Protein AF-V7C365-F1 (afdb_monomer)

Organism: Phaseolus vulgaris (NCBI:txid3885)

Sequence (77 aa):
VNQKNLGRAGSKCWLGKRPIVRGVVMNPVDHPHGGGEGRAPIGRKKPATPWGFPALGRRSRKRKKYSDNLILRRRTK

Mean predicted aligned error: 5.02 Å

pLDDT: mean 92.83, std 6.68, range [53.09, 97.19]

Nearest PDB structures (foldseek):
  6eri-assembly1_AC  TM=9.847E-01  e=1.119E-09  Spinacia oleracea
  8uu5-assembly1_C  TM=9.752E-01  e=3.911E-07  Listeria innocua
  7asm-assembly1_C  TM=9.689E-01  e=6.701E-07  Staphylococcus aureus
  7aqc-assembly1_C  TM=9.671E-01  e=7.168E-07  Bacillus subtilis subsp. subtilis str. 168
  6ddg-assembly1_B  TM=9.539E-01  e=6.701E-07  Staphylococcus aureus

Secondary structure (DSSP, 8-state):
-------SHHHHHHTT------TTSS-TTT-TT--SSSS----SSS-B-TTS-BSSS---S-TT-GGGGG--SPPP-

Solvent-accessible surface area (backbone atoms only — not comparable to full-atom values): 5365 Å² total; per-residue (Å²): 139,85,85,78,76,68,91,50,75,66,56,43,46,77,72,74,45,73,92,82,83,62,48,51,78,33,49,55,91,71,11,74,36,16,39,69,81,86,83,47,69,69,90,54,101,61,63,57,36,71,85,66,46,64,68,64,93,65,81,83,74,68,92,84,47,88,66,57,86,76,57,91,73,81,85,84,131

InterPro domains:
  IPR002171 Large ribosomal subunit protein uL2 [PTHR13691] (2-74)
  IPR008991 Translation protein SH3-like domain superfamily [SSF50104] (3-74)
  IPR014726 Large ribosomal subunit protein uL2, domain 3 [G3DSA:4.10.950.10] (1-76)
  IPR022669 Large ribosomal subunit protein uL2, C-terminal [PF03947] (2-52)
  IPR022669 Large ribosomal subunit protein uL2, C-terminal [SM01382] (1-54)
  IPR022671 Large ribosomal subunit protein uL2, conserved site [PS00467] (19-30)

Structure (mmCIF, N/CA/C/O backbone):
data_AF-V7C365-F1
#
_entry.id   AF-V7C365-F1
#
loop_
_atom_site.group_PDB
_atom_site.id
_atom_site.type_symbol
_atom_site.label_atom_id
_atom_site.label_alt_id
_atom_site.label_comp_id
_atom_site.label_asym_id
_atom_site.label_entity_id
_atom_site.label_seq_id
_atom_site.pdbx_PDB_ins_code
_atom_site.Cartn_x
_atom_site.Cartn_y
_atom_site.Cartn_z
_atom_site.occupancy
_atom_site.B_iso_or_equiv
_atom_site.auth_seq_id
_atom_site.auth_comp_id
_atom_site.auth_asym_id
_atom_site.auth_atom_id
_atom_site.pdbx_PDB_model_num
ATOM 1 N N . VAL A 1 1 ? 12.652 -5.652 21.978 1.00 53.09 1 VAL A N 1
ATOM 2 C CA . VAL A 1 1 ? 12.160 -7.020 21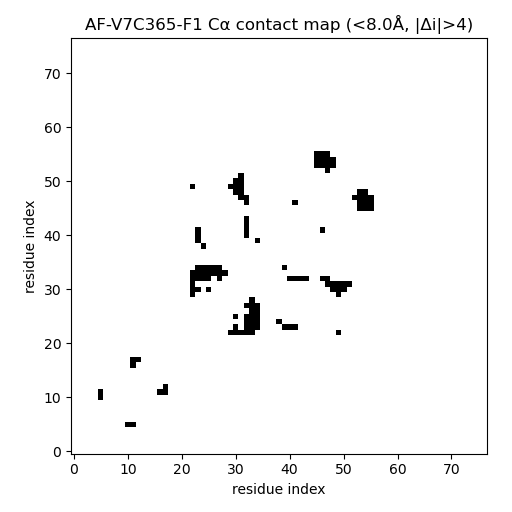.660 1.00 53.09 1 VAL A CA 1
ATOM 3 C C . VAL A 1 1 ? 12.252 -7.389 20.166 1.00 53.09 1 VAL A C 1
ATOM 5 O O . VAL A 1 1 ? 12.270 -8.568 19.855 1.00 53.09 1 VAL A O 1
ATOM 8 N N . ASN A 1 2 ? 12.434 -6.437 19.235 1.00 69.06 2 ASN A N 1
ATOM 9 C CA . ASN A 1 2 ? 12.603 -6.716 17.793 1.00 69.06 2 ASN A CA 1
ATOM 10 C C . ASN A 1 2 ? 14.067 -6.626 17.305 1.00 69.06 2 ASN A C 1
ATOM 12 O O . ASN A 1 2 ? 14.340 -5.918 16.345 1.00 69.06 2 ASN A O 1
ATOM 16 N N . GLN A 1 3 ? 15.021 -7.298 17.958 1.00 78.69 3 GLN A N 1
ATOM 17 C CA . GLN A 1 3 ? 16.425 -7.303 17.494 1.00 78.69 3 GLN A CA 1
ATOM 18 C C . GLN A 1 3 ? 16.804 -8.515 16.624 1.00 78.69 3 GLN A C 1
ATOM 20 O O . GLN A 1 3 ? 17.940 -8.624 16.176 1.00 78.69 3 GLN A O 1
ATOM 25 N N . LYS A 1 4 ? 15.866 -9.433 16.359 1.00 83.62 4 LYS A N 1
ATOM 26 C CA . LYS A 1 4 ? 16.120 -10.6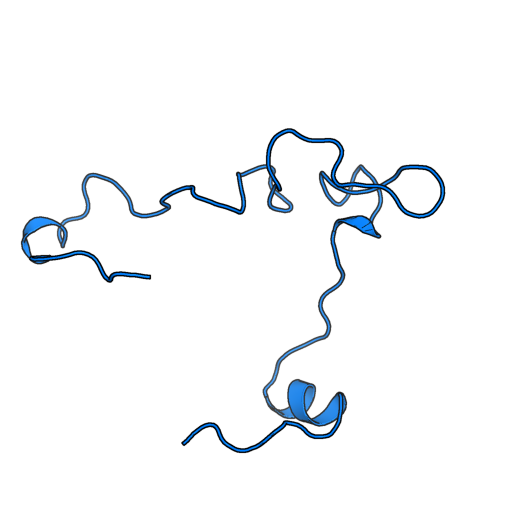45 15.567 1.00 83.62 4 LYS A CA 1
ATOM 27 C C . LYS A 1 4 ? 15.696 -10.449 14.109 1.00 83.62 4 LYS A C 1
ATOM 29 O O . LYS A 1 4 ? 14.524 -10.195 13.833 1.00 83.62 4 LYS A O 1
ATOM 34 N N . ASN A 1 5 ? 16.639 -10.625 13.184 1.00 86.56 5 ASN A N 1
ATOM 35 C CA . ASN A 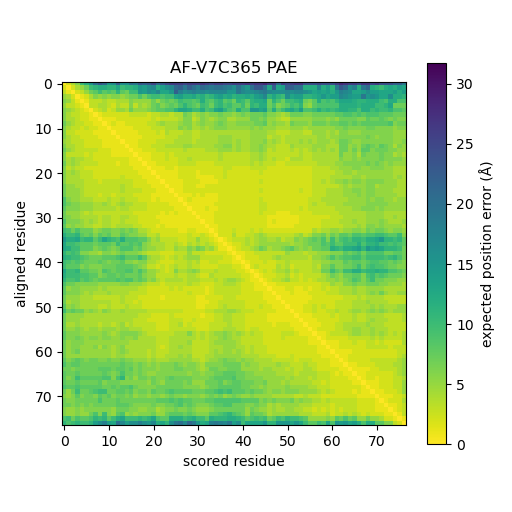1 5 ? 16.381 -10.677 11.744 1.00 86.56 5 ASN A CA 1
ATOM 36 C C . ASN A 1 5 ? 15.947 -12.092 11.329 1.00 86.56 5 ASN A C 1
ATOM 38 O O . ASN A 1 5 ? 16.474 -13.078 11.831 1.00 86.56 5 ASN A O 1
ATOM 42 N N . LEU A 1 6 ? 15.008 -12.207 10.381 1.00 85.50 6 LEU A N 1
ATOM 43 C CA . LEU A 1 6 ? 14.451 -13.504 9.958 1.00 85.50 6 LEU A CA 1
ATOM 44 C C . LEU A 1 6 ? 15.443 -14.400 9.183 1.00 85.50 6 LEU A C 1
ATOM 46 O O . LEU A 1 6 ? 15.138 -15.569 8.961 1.00 85.50 6 LEU A O 1
ATOM 50 N N . GLY A 1 7 ? 16.624 -13.889 8.814 1.00 91.25 7 GLY A N 1
ATOM 51 C CA . GLY A 1 7 ? 17.798 -14.643 8.336 1.00 91.25 7 GLY A CA 1
ATOM 52 C C . GLY A 1 7 ? 17.682 -15.305 6.956 1.00 91.25 7 GLY A C 1
ATOM 53 O O . GLY A 1 7 ? 18.654 -15.348 6.214 1.00 91.25 7 GLY A O 1
ATOM 54 N N . ARG A 1 8 ? 16.497 -15.793 6.578 1.00 93.75 8 ARG A N 1
ATOM 55 C CA . ARG A 1 8 ? 16.198 -16.438 5.293 1.00 93.75 8 ARG A CA 1
ATOM 56 C C . ARG A 1 8 ? 14.734 -16.245 4.909 1.00 93.75 8 ARG A C 1
ATOM 58 O O . ARG A 1 8 ? 13.877 -16.033 5.767 1.00 93.75 8 ARG A O 1
ATOM 65 N N . ALA A 1 9 ? 14.433 -16.391 3.621 1.00 92.75 9 ALA A N 1
ATOM 66 C CA . ALA A 1 9 ? 13.072 -16.256 3.099 1.00 92.75 9 ALA A CA 1
ATOM 67 C C . ALA A 1 9 ? 12.077 -17.225 3.772 1.00 92.75 9 ALA A C 1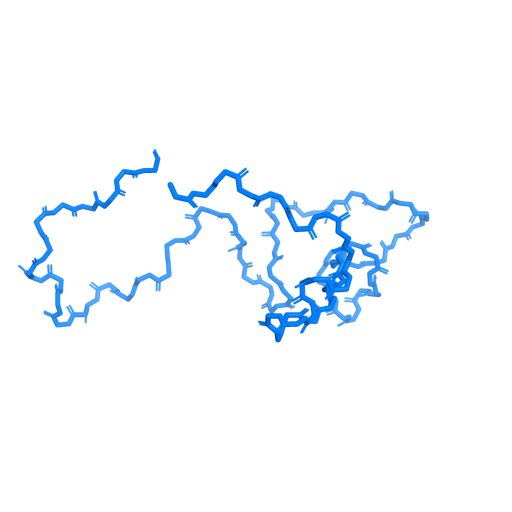
ATOM 69 O O . ALA A 1 9 ? 10.992 -16.808 4.177 1.00 92.75 9 ALA A O 1
ATOM 70 N N . GLY A 1 10 ? 12.471 -18.490 3.966 1.00 94.06 10 GLY A N 1
ATOM 71 C CA . GLY A 1 10 ? 11.609 -19.533 4.540 1.00 94.06 10 GLY A CA 1
ATOM 72 C C . GLY A 1 10 ? 11.118 -19.245 5.963 1.00 94.06 10 GLY A C 1
ATOM 73 O O . GLY A 1 10 ? 9.985 -19.586 6.295 1.00 94.06 10 GLY A O 1
ATOM 74 N N . SER A 1 11 ? 11.897 -18.525 6.777 1.00 94.50 11 SER A N 1
ATOM 75 C CA . SER A 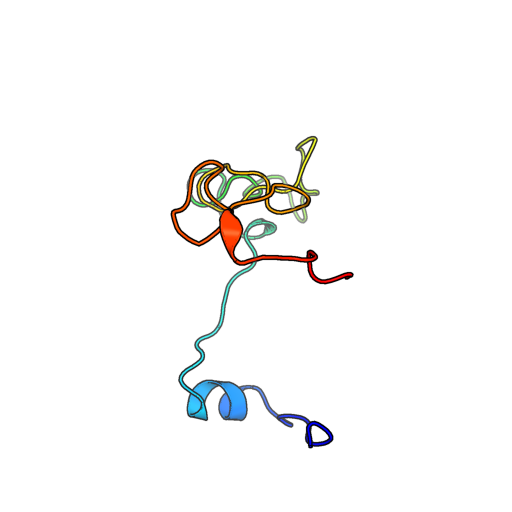1 11 ? 11.490 -18.149 8.139 1.00 94.50 11 SER A CA 1
ATOM 76 C C . SER A 1 11 ? 10.227 -17.281 8.152 1.00 94.50 11 SER A C 1
ATOM 78 O O . SER A 1 11 ? 9.469 -17.299 9.116 1.00 94.50 11 SER A O 1
ATOM 80 N N . LYS A 1 12 ? 9.964 -16.529 7.074 1.00 94.69 12 LYS A N 1
ATOM 81 C CA . LYS A 1 12 ? 8.734 -15.740 6.920 1.00 94.69 12 LYS A CA 1
ATOM 82 C C . LYS A 1 12 ? 7.521 -16.625 6.608 1.00 94.69 12 LYS A C 1
ATOM 84 O O . LYS A 1 12 ? 6.429 -16.332 7.092 1.00 94.69 12 LYS A O 1
ATOM 89 N N . CYS A 1 13 ? 7.720 -17.721 5.874 1.00 94.56 13 CYS A N 1
ATOM 90 C CA . CYS A 1 13 ? 6.675 -18.703 5.580 1.00 94.56 13 CYS A CA 1
ATOM 91 C C . CYS A 1 13 ? 6.239 -19.471 6.837 1.00 94.56 13 CYS A C 1
ATOM 93 O O . CYS A 1 13 ? 5.050 -19.733 6.986 1.00 94.56 13 CYS A O 1
ATOM 95 N N . TRP A 1 14 ? 7.153 -19.749 7.775 1.00 94.94 14 TRP A N 1
ATOM 96 C CA . TRP A 1 14 ? 6.815 -20.348 9.079 1.00 94.94 14 TRP A CA 1
ATOM 97 C C . TRP A 1 14 ? 5.868 -19.486 9.920 1.00 94.94 14 TRP A C 1
ATOM 99 O O . TRP A 1 14 ? 5.100 -20.003 10.720 1.00 94.94 14 TRP A O 1
ATOM 109 N N . LEU A 1 15 ? 5.874 -18.169 9.695 1.00 94.62 15 LEU A N 1
ATOM 110 C CA . LEU A 1 15 ? 4.932 -17.226 10.303 1.00 94.62 15 LEU A CA 1
ATOM 111 C C . LEU A 1 15 ? 3.602 -17.126 9.527 1.00 94.62 15 LEU A C 1
ATOM 113 O O . LEU A 1 15 ? 2.848 -16.175 9.734 1.00 94.62 15 LEU A O 1
ATOM 117 N N . GLY A 1 16 ? 3.348 -18.023 8.567 1.00 95.12 16 GLY A N 1
ATOM 118 C CA . GLY A 1 16 ? 2.153 -18.019 7.717 1.00 95.12 16 GLY A CA 1
ATOM 119 C C . GLY A 1 16 ? 2.120 -16.908 6.658 1.00 95.12 16 GLY A C 1
ATOM 120 O O . GLY A 1 16 ? 1.090 -16.683 6.024 1.00 95.12 16 GLY A O 1
ATOM 121 N N . LYS A 1 17 ? 3.226 -16.182 6.441 1.00 95.44 17 LYS A N 1
ATOM 122 C CA . LYS A 1 17 ? 3.287 -15.071 5.477 1.00 95.44 17 LYS A CA 1
ATOM 123 C C . LYS A 1 17 ? 3.832 -15.547 4.133 1.00 95.44 17 LYS A C 1
ATOM 125 O O . LYS A 1 17 ? 5.017 -15.850 4.012 1.00 95.44 17 LYS A O 1
ATOM 130 N N . ARG A 1 18 ? 2.971 -15.547 3.114 1.00 95.62 18 ARG A N 1
ATOM 131 C CA . ARG A 1 18 ? 3.315 -15.914 1.730 1.00 95.62 18 ARG A CA 1
ATOM 132 C C . ARG A 1 18 ? 4.071 -14.784 1.001 1.00 95.62 18 ARG A C 1
ATOM 134 O O . ARG A 1 18 ? 3.981 -13.624 1.421 1.00 95.62 18 ARG A O 1
ATOM 141 N N . PRO A 1 19 ? 4.811 -15.093 -0.081 1.00 96.25 19 PRO A N 1
ATOM 142 C CA . PRO A 1 19 ? 5.393 -14.081 -0.963 1.00 96.25 19 PRO A CA 1
ATOM 143 C C . PRO A 1 19 ? 4.327 -13.137 -1.537 1.00 96.25 19 PRO A C 1
ATOM 145 O O . PRO A 1 19 ? 3.207 -13.556 -1.816 1.00 96.25 19 PRO A O 1
ATOM 148 N N . ILE A 1 20 ? 4.683 -11.863 -1.717 1.00 96.69 20 ILE A N 1
ATOM 149 C CA . ILE A 1 20 ? 3.812 -10.826 -2.289 1.00 96.69 20 ILE A CA 1
ATOM 150 C C . ILE A 1 20 ? 4.530 -10.227 -3.499 1.00 96.69 20 ILE A C 1
ATOM 152 O O . ILE A 1 20 ? 5.707 -9.875 -3.404 1.00 96.69 20 ILE A O 1
ATOM 156 N N . VAL A 1 21 ? 3.819 -10.097 -4.617 1.00 96.81 21 VAL A N 1
ATOM 157 C CA . VAL A 1 21 ? 4.344 -9.539 -5.871 1.00 96.81 21 VAL A CA 1
ATOM 158 C C . VAL A 1 21 ? 4.124 -8.024 -5.908 1.00 96.81 21 VAL A C 1
ATOM 160 O O . VAL A 1 21 ? 3.112 -7.514 -5.427 1.00 96.81 21 VAL A O 1
ATOM 163 N N . ARG A 1 22 ? 5.083 -7.277 -6.470 1.00 96.19 22 ARG A N 1
ATOM 164 C CA . ARG A 1 22 ? 4.950 -5.824 -6.655 1.00 96.19 22 ARG A CA 1
ATOM 165 C C . ARG A 1 22 ? 4.019 -5.526 -7.831 1.00 96.19 22 ARG A C 1
ATOM 167 O O . ARG A 1 22 ? 4.244 -6.034 -8.920 1.00 96.19 22 ARG A O 1
ATOM 174 N N . GLY A 1 23 ? 3.073 -4.608 -7.644 1.00 95.19 23 GLY A N 1
ATOM 175 C CA . GLY A 1 23 ? 2.108 -4.231 -8.683 1.00 95.19 23 GLY A CA 1
ATOM 176 C C . GLY A 1 23 ? 2.693 -3.587 -9.947 1.00 95.19 23 GLY A C 1
ATOM 177 O O . GLY A 1 23 ? 2.018 -3.543 -10.960 1.00 95.19 23 GLY A O 1
ATOM 178 N N . VAL A 1 24 ? 3.940 -3.103 -9.906 1.00 95.81 24 VAL A N 1
ATOM 179 C CA . VAL A 1 24 ? 4.647 -2.569 -11.090 1.00 95.81 24 VAL A CA 1
ATOM 180 C C . VAL A 1 24 ? 5.100 -3.660 -12.065 1.00 95.81 24 VAL A C 1
ATOM 182 O O . VAL A 1 24 ? 5.394 -3.381 -13.214 1.00 95.81 24 VAL A O 1
ATOM 185 N N . VAL A 1 25 ? 5.197 -4.904 -11.592 1.00 95.25 25 VAL A N 1
ATOM 186 C CA . VAL A 1 25 ? 5.651 -6.055 -12.392 1.00 95.25 25 VAL A CA 1
ATOM 187 C C . VAL A 1 25 ? 4.468 -6.755 -13.075 1.00 95.25 25 VAL A C 1
ATOM 189 O O . VAL A 1 25 ? 4.660 -7.621 -13.915 1.00 95.25 25 VAL A O 1
ATOM 192 N N . MET A 1 26 ? 3.240 -6.416 -12.683 1.00 96.88 26 MET A N 1
ATOM 193 C CA . MET A 1 26 ? 2.022 -7.063 -13.168 1.00 96.88 26 MET A CA 1
ATOM 194 C C . MET A 1 26 ? 1.572 -6.484 -14.516 1.00 96.88 26 MET A C 1
ATOM 196 O O . MET A 1 26 ? 2.097 -5.463 -14.961 1.00 96.88 26 MET A O 1
ATOM 200 N N . ASN A 1 27 ? 0.567 -7.097 -15.145 1.00 95.56 27 ASN A N 1
ATOM 201 C CA . ASN A 1 27 ? -0.055 -6.545 -16.348 1.00 95.56 27 ASN A CA 1
ATOM 202 C C . ASN A 1 27 ? -1.007 -5.382 -15.995 1.00 95.56 27 ASN A C 1
ATOM 204 O O . ASN A 1 27 ? -1.494 -5.316 -14.860 1.00 95.56 27 ASN A O 1
ATOM 208 N N . PRO A 1 28 ? -1.342 -4.488 -16.949 1.00 94.62 28 PRO A N 1
ATOM 209 C CA . PRO A 1 28 ? -2.276 -3.379 -16.716 1.00 94.62 28 PRO A CA 1
ATOM 210 C C . PRO A 1 28 ? -3.664 -3.800 -16.209 1.00 94.62 28 PRO A C 1
ATOM 212 O O . PRO A 1 28 ? -4.318 -3.030 -15.508 1.00 94.62 28 PRO A O 1
ATOM 215 N N . VAL A 1 29 ? -4.115 -5.012 -16.560 1.00 96.06 29 VAL A N 1
ATOM 216 C CA . VAL A 1 29 ? -5.400 -5.582 -16.117 1.00 96.06 29 VAL A CA 1
ATOM 217 C C . VAL A 1 29 ? -5.387 -5.976 -14.636 1.00 96.06 29 VAL A C 1
ATOM 219 O O . VAL A 1 29 ? -6.395 -5.833 -13.949 1.00 96.06 29 VAL A O 1
ATOM 222 N N . ASP A 1 30 ? -4.237 -6.416 -14.125 1.00 96.50 30 ASP A N 1
ATOM 223 C CA . ASP A 1 30 ? -4.103 -6.966 -12.774 1.00 96.50 30 ASP A CA 1
ATOM 224 C C . ASP A 1 30 ? -3.848 -5.874 -11.731 1.00 96.50 30 ASP A C 1
ATOM 226 O O . ASP A 1 30 ? -4.237 -5.984 -10.564 1.00 96.50 30 ASP A O 1
ATOM 230 N N . HIS A 1 31 ? -3.136 -4.820 -12.131 1.00 96.44 31 HIS A N 1
ATOM 231 C CA . HIS A 1 31 ? -2.740 -3.760 -11.223 1.00 96.44 31 HIS A CA 1
ATOM 232 C C . HIS A 1 31 ? -2.662 -2.416 -11.942 1.00 96.44 31 HIS A C 1
ATOM 234 O O . HIS A 1 31 ? -2.096 -2.342 -13.030 1.00 96.44 31 HIS A O 1
ATOM 240 N N . PRO A 1 32 ? -3.087 -1.307 -11.303 1.00 96.06 32 PRO A N 1
ATOM 241 C CA . PRO A 1 32 ? -2.985 0.008 -11.918 1.00 96.06 32 PRO A CA 1
ATOM 242 C C . PRO A 1 32 ? -1.561 0.322 -12.404 1.00 96.06 32 PRO A C 1
ATOM 244 O O . PRO A 1 32 ? -1.386 0.841 -13.497 1.00 96.06 32 PRO A O 1
ATOM 2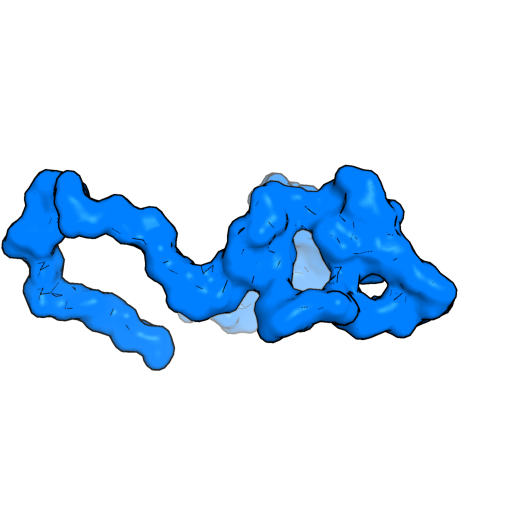47 N N . HIS A 1 33 ? -0.535 0.011 -11.615 1.00 96.00 33 HIS A N 1
ATOM 248 C CA . HIS A 1 33 ? 0.871 0.258 -11.987 1.00 96.00 33 HIS A CA 1
ATOM 249 C C . HIS A 1 33 ? 1.465 -0.748 -12.985 1.00 96.00 33 HIS A C 1
ATOM 251 O O . HIS A 1 33 ? 2.669 -0.690 -13.211 1.00 96.00 33 HIS A O 1
ATOM 257 N N . GLY A 1 34 ? 0.678 -1.700 -13.478 1.00 95.12 34 GLY A N 1
ATOM 258 C CA . GLY A 1 34 ? 1.168 -2.748 -14.356 1.00 95.12 34 GLY A CA 1
ATOM 259 C C . GLY A 1 34 ? 1.413 -2.277 -15.790 1.00 95.12 34 GLY A C 1
ATOM 260 O O . GLY A 1 34 ? 0.828 -1.291 -16.243 1.00 95.12 34 GLY A O 1
ATOM 261 N N . GLY A 1 35 ? 2.246 -3.034 -16.504 1.00 94.56 35 GLY A N 1
ATOM 262 C CA . GLY A 1 35 ? 2.631 -2.800 -17.896 1.00 94.56 35 GLY A CA 1
ATOM 263 C C . GLY A 1 35 ? 3.702 -1.728 -18.111 1.00 94.56 35 GLY A C 1
ATOM 264 O O . GLY A 1 35 ? 4.341 -1.251 -17.176 1.00 94.56 35 GLY A O 1
ATOM 265 N N . GLY A 1 36 ? 3.883 -1.367 -19.384 1.00 91.62 36 GLY A N 1
ATOM 266 C CA . GLY A 1 36 ? 4.994 -0.548 -19.871 1.00 91.62 36 GLY A CA 1
ATOM 267 C C . GLY A 1 36 ? 6.176 -1.396 -20.348 1.00 91.62 36 GLY A C 1
ATOM 268 O O . GLY A 1 36 ? 6.337 -2.547 -19.947 1.00 91.62 36 GLY A O 1
ATOM 269 N N . GLU A 1 37 ? 6.994 -0.831 -21.234 1.00 92.62 37 GLU A N 1
ATOM 270 C CA . GLU A 1 37 ? 8.192 -1.498 -21.743 1.00 92.62 37 GLU A CA 1
ATOM 271 C C . GLU A 1 37 ? 9.281 -1.557 -20.662 1.00 92.62 37 GLU A C 1
ATOM 273 O O . GLU A 1 37 ? 9.594 -0.562 -20.001 1.00 92.62 37 GLU A O 1
ATOM 278 N N . GLY A 1 38 ? 9.867 -2.740 -20.463 1.00 91.88 38 GLY A N 1
ATOM 279 C CA . GLY A 1 38 ? 10.916 -2.952 -19.469 1.00 91.88 38 GLY A CA 1
ATOM 280 C C . GLY A 1 38 ? 10.458 -2.630 -18.041 1.00 91.88 38 GLY A C 1
ATOM 281 O O . GLY A 1 38 ? 9.513 -3.220 -17.519 1.00 91.88 38 GLY A O 1
ATOM 282 N N . ARG A 1 39 ? 11.169 -1.720 -17.365 1.00 91.69 39 ARG A N 1
ATOM 283 C CA . ARG A 1 39 ? 10.837 -1.290 -16.000 1.00 91.69 39 ARG A CA 1
ATOM 284 C C . ARG A 1 39 ? 10.108 0.049 -16.029 1.00 91.69 39 ARG A C 1
ATOM 286 O O . ARG A 1 39 ? 10.740 1.095 -16.152 1.00 91.69 39 ARG A O 1
ATOM 293 N N . ALA A 1 40 ? 8.801 0.016 -15.797 1.00 90.69 40 ALA A N 1
ATOM 294 C CA . ALA A 1 40 ? 7.985 1.220 -15.787 1.00 90.69 40 ALA A CA 1
ATOM 295 C C . ALA A 1 40 ? 8.041 1.990 -14.446 1.00 90.69 40 ALA A C 1
ATOM 297 O O . ALA A 1 40 ? 8.089 1.386 -13.364 1.00 90.69 40 ALA A O 1
ATOM 298 N N . PRO A 1 41 ? 7.999 3.336 -14.474 1.00 91.69 41 PRO A N 1
ATOM 299 C CA . PRO A 1 41 ? 7.599 4.131 -13.318 1.00 91.69 41 PRO A CA 1
ATOM 300 C C . PRO A 1 41 ? 6.086 3.987 -13.064 1.00 91.69 41 PRO A C 1
ATOM 302 O O . PRO A 1 41 ? 5.345 3.448 -13.874 1.00 91.69 41 PRO A O 1
ATOM 305 N N . ILE A 1 42 ? 5.587 4.518 -11.944 1.00 92.12 42 ILE A N 1
ATOM 306 C CA . ILE A 1 42 ? 4.164 4.403 -11.552 1.00 92.12 42 ILE A CA 1
ATOM 307 C C . ILE A 1 42 ? 3.190 5.009 -12.586 1.00 92.12 42 ILE A C 1
ATOM 309 O O . ILE A 1 42 ? 2.028 4.605 -12.637 1.00 92.12 42 ILE A O 1
ATOM 313 N N . GLY A 1 43 ? 3.622 6.013 -13.359 1.00 88.94 43 GLY A N 1
ATOM 314 C CA . GLY A 1 43 ? 2.826 6.623 -14.435 1.00 88.94 43 GLY A CA 1
ATOM 315 C C . GLY A 1 43 ? 1.548 7.358 -13.991 1.00 88.94 43 GLY A C 1
ATOM 316 O O . GLY A 1 43 ? 0.786 7.829 -14.827 1.00 88.94 43 GLY A O 1
ATOM 317 N N . ARG A 1 44 ? 1.283 7.478 -12.681 1.00 90.00 44 ARG A N 1
ATOM 318 C CA . ARG A 1 44 ? 0.117 8.173 -12.104 1.00 90.00 44 ARG A CA 1
ATOM 319 C C . ARG A 1 44 ? 0.533 9.216 -11.075 1.00 90.00 44 ARG A C 1
ATOM 321 O O . ARG A 1 44 ? 1.535 9.058 -10.385 1.00 90.00 44 ARG A O 1
ATOM 328 N N . LYS A 1 45 ? -0.323 10.232 -10.889 1.00 91.31 45 LYS A N 1
ATOM 329 C CA . LYS A 1 45 ? -0.128 11.328 -9.915 1.00 91.31 45 LYS A CA 1
ATOM 330 C C . LYS A 1 45 ? 0.092 10.841 -8.476 1.00 91.31 45 LYS A C 1
ATOM 332 O O . LYS A 1 45 ? 0.773 11.503 -7.702 1.00 91.31 45 LYS A O 1
ATOM 337 N N . LYS A 1 46 ? -0.530 9.723 -8.088 1.00 94.31 46 LYS A N 1
ATOM 338 C CA . LYS A 1 46 ? -0.383 9.100 -6.765 1.00 94.31 46 LYS A CA 1
ATOM 339 C C . LYS A 1 46 ? -0.280 7.582 -6.921 1.00 94.31 46 LYS A C 1
ATOM 341 O O . LYS A 1 46 ? -0.983 7.038 -7.774 1.00 94.31 46 LYS A O 1
ATOM 346 N N . PRO A 1 47 ? 0.506 6.893 -6.075 1.00 95.81 47 PRO A N 1
ATOM 347 C CA . PRO A 1 47 ? 0.485 5.439 -6.019 1.00 95.81 47 PRO A CA 1
ATOM 348 C C . PRO A 1 47 ? -0.908 4.934 -5.630 1.00 95.81 47 PRO A C 1
ATOM 350 O O . PRO A 1 47 ? -1.523 5.459 -4.695 1.00 95.81 47 PRO A O 1
ATOM 353 N N . ALA A 1 48 ? -1.382 3.911 -6.328 1.00 96.50 48 ALA A N 1
ATOM 354 C CA . ALA A 1 48 ? -2.678 3.283 -6.136 1.00 96.50 48 ALA A CA 1
ATOM 355 C C . ALA A 1 48 ? -2.556 1.874 -5.534 1.00 96.50 48 ALA A C 1
ATOM 357 O O . ALA A 1 48 ? -1.533 1.199 -5.664 1.00 96.50 48 ALA A O 1
ATOM 358 N N . THR A 1 49 ? -3.617 1.445 -4.858 1.00 96.25 49 THR A N 1
ATOM 359 C CA . THR A 1 49 ? -3.867 0.049 -4.494 1.00 96.25 49 THR A CA 1
ATOM 360 C C . THR A 1 49 ? -4.299 -0.747 -5.734 1.00 96.25 49 THR A C 1
ATOM 362 O O . THR A 1 49 ? -4.683 -0.127 -6.728 1.00 96.25 49 THR A O 1
ATOM 365 N N . PRO A 1 50 ? -4.332 -2.093 -5.684 1.00 96.00 50 PRO A N 1
ATOM 366 C CA . PRO A 1 50 ? -4.861 -2.907 -6.786 1.00 96.00 50 PRO A CA 1
ATOM 367 C C . PRO A 1 50 ? -6.285 -2.503 -7.207 1.00 96.00 50 PRO A C 1
ATOM 369 O O . PRO A 1 50 ? -6.634 -2.565 -8.375 1.00 96.00 50 PRO A O 1
ATOM 372 N N . TRP A 1 51 ? -7.077 -1.986 -6.263 1.00 95.94 51 TRP A N 1
ATOM 373 C CA . TRP A 1 51 ? -8.450 -1.513 -6.480 1.00 95.94 51 TRP A CA 1
ATOM 374 C C . TRP A 1 51 ? -8.560 -0.017 -6.828 1.00 95.94 51 TRP A C 1
ATOM 376 O O . TRP A 1 51 ? -9.636 0.565 -6.726 1.00 95.94 51 TRP A O 1
ATOM 386 N N . GLY A 1 52 ? -7.454 0.653 -7.159 1.00 93.44 52 GLY A N 1
ATOM 387 C CA . GLY A 1 52 ? -7.461 2.038 -7.650 1.00 93.44 52 GLY A CA 1
ATOM 388 C C . GLY A 1 52 ? -7.525 3.140 -6.584 1.00 93.44 52 GLY A C 1
ATOM 389 O O . GLY A 1 52 ? -7.496 4.324 -6.919 1.00 93.44 52 GLY A O 1
ATOM 390 N N . PHE A 1 53 ? -7.559 2.810 -5.291 1.00 95.31 53 PHE A N 1
ATOM 391 C CA . PHE A 1 53 ? -7.540 3.827 -4.235 1.00 95.31 53 PHE A CA 1
ATOM 392 C C . PHE A 1 53 ? -6.122 4.362 -3.986 1.00 95.31 53 PHE A C 1
ATOM 394 O O . PHE A 1 53 ? -5.167 3.599 -4.078 1.00 95.31 53 PHE A O 1
ATOM 401 N N . PRO A 1 54 ? -5.938 5.631 -3.578 1.00 96.31 54 PRO A N 1
ATOM 402 C CA . PRO A 1 54 ? -4.615 6.141 -3.216 1.00 96.31 54 PRO A CA 1
ATOM 403 C C . PRO A 1 54 ? -3.995 5.365 -2.044 1.00 96.31 54 PRO A C 1
ATOM 405 O O . PRO A 1 54 ? -4.596 5.283 -0.970 1.00 96.31 54 PRO A O 1
ATOM 408 N N . ALA A 1 55 ? -2.782 4.845 -2.231 1.00 95.81 55 ALA A N 1
ATOM 409 C CA . ALA A 1 55 ? -2.054 4.074 -1.220 1.00 95.81 55 ALA A CA 1
ATOM 410 C C . ALA A 1 55 ? -1.400 4.963 -0.145 1.00 95.81 55 ALA A C 1
ATOM 412 O O . ALA A 1 55 ? -1.175 4.524 0.983 1.00 95.81 55 ALA A O 1
ATOM 413 N N . LEU A 1 56 ? -1.108 6.225 -0.480 1.00 94.50 56 LEU A N 1
ATOM 414 C CA . LEU A 1 56 ? -0.445 7.182 0.406 1.00 94.50 56 LEU A CA 1
ATOM 415 C C . LEU A 1 56 ? -1.376 8.342 0.781 1.00 94.50 56 LEU A C 1
ATOM 417 O O . LEU A 1 56 ? -2.152 8.839 -0.034 1.00 94.50 56 LEU A O 1
ATOM 421 N N . GLY A 1 57 ? -1.292 8.783 2.039 1.00 92.00 57 GLY A N 1
ATOM 422 C CA . GLY A 1 57 ? -1.935 10.005 2.543 1.00 92.00 57 GLY A CA 1
ATOM 423 C C . GLY A 1 57 ? -3.456 9.949 2.751 1.00 92.00 57 GLY A C 1
ATOM 424 O O . GLY A 1 57 ? -3.991 10.757 3.511 1.00 92.00 57 GLY A O 1
ATOM 425 N N . ARG A 1 58 ? -4.177 8.994 2.148 1.00 93.75 58 ARG A N 1
ATOM 426 C CA . ARG A 1 58 ? -5.633 8.875 2.325 1.00 93.75 58 ARG A CA 1
ATOM 427 C C . ARG A 1 58 ? -5.979 8.314 3.708 1.00 93.75 58 ARG A C 1
ATOM 429 O O . ARG A 1 58 ? -5.585 7.207 4.066 1.00 93.75 58 ARG A O 1
ATOM 436 N N . ARG A 1 59 ? -6.766 9.062 4.491 1.00 93.81 59 ARG A N 1
ATOM 437 C CA . ARG A 1 59 ? -7.330 8.578 5.764 1.00 93.81 59 ARG A CA 1
ATOM 438 C C . ARG A 1 59 ? -8.492 7.622 5.475 1.00 93.81 59 AR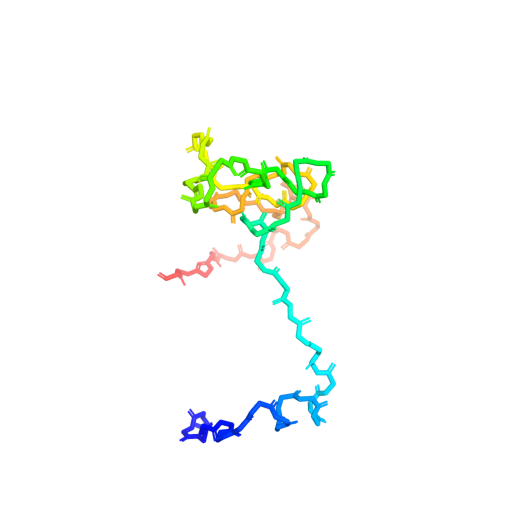G A C 1
ATOM 440 O O . ARG A 1 59 ? -9.463 8.024 4.847 1.00 93.81 59 ARG A O 1
ATOM 447 N N . SER A 1 60 ? -8.406 6.386 5.969 1.00 94.75 60 SER A N 1
ATOM 448 C CA . SER A 1 60 ? -9.441 5.349 5.805 1.00 94.75 60 SER A CA 1
ATOM 449 C C . SER A 1 60 ? -10.454 5.274 6.956 1.00 94.75 60 SER A C 1
ATOM 451 O O . SER A 1 60 ? -11.430 4.536 6.865 1.00 94.75 60 SER A O 1
ATOM 453 N N . ARG A 1 61 ? -10.259 6.028 8.049 1.00 94.31 61 ARG A N 1
ATOM 454 C CA . ARG A 1 61 ? -11.209 6.053 9.175 1.00 94.31 61 ARG A CA 1
ATOM 455 C C . ARG A 1 61 ? -12.535 6.684 8.730 1.00 94.31 61 ARG A C 1
ATOM 457 O O . ARG A 1 61 ? -12.536 7.797 8.207 1.00 94.31 61 ARG A O 1
ATOM 464 N N . LYS A 1 62 ? -13.652 5.997 8.988 1.00 96.44 62 LYS A N 1
ATOM 465 C CA . LYS A 1 62 ? -15.013 6.515 8.768 1.00 96.44 62 LYS A CA 1
ATOM 466 C C . LYS A 1 62 ? -15.240 7.771 9.622 1.00 96.44 62 LYS A C 1
ATOM 468 O O . LYS A 1 62 ? -14.928 7.748 10.804 1.00 96.44 62 LYS A O 1
ATOM 473 N N . ARG A 1 63 ? -15.783 8.841 9.023 1.00 93.94 63 ARG A N 1
ATOM 474 C CA . ARG A 1 63 ? -15.934 10.179 9.642 1.00 93.94 63 ARG A CA 1
ATOM 475 C C . ARG A 1 63 ? -16.938 10.269 10.805 1.00 93.94 63 ARG A C 1
ATOM 477 O O . ARG A 1 63 ? -16.925 11.267 11.503 1.00 93.94 63 ARG A O 1
ATOM 484 N N . LYS A 1 64 ? -17.846 9.298 10.934 1.00 94.31 64 LYS A N 1
ATOM 485 C CA . LYS A 1 64 ? -18.936 9.278 11.926 1.00 94.31 64 LYS A CA 1
ATOM 486 C C . LYS A 1 64 ? -18.974 7.922 12.635 1.00 94.31 64 LYS A C 1
ATOM 488 O O . LYS A 1 64 ? -19.962 7.194 12.541 1.00 94.31 64 LYS A O 1
ATOM 493 N N . LYS A 1 65 ? -17.850 7.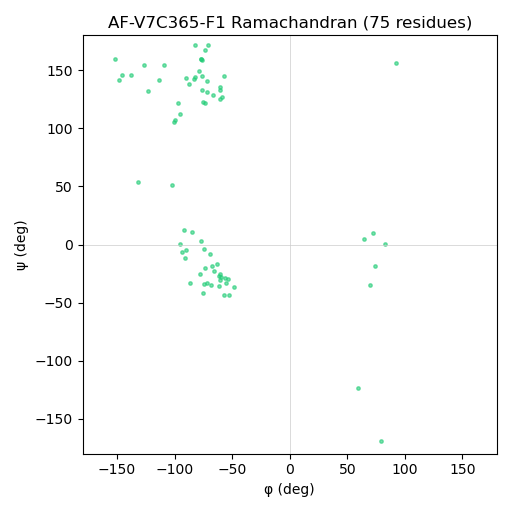489 13.207 1.0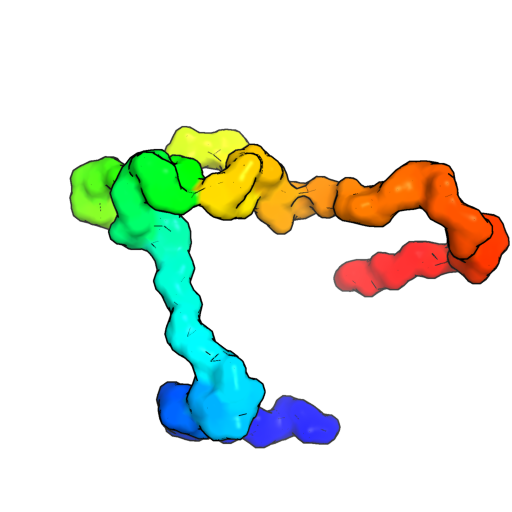0 97.12 65 LYS A N 1
ATOM 494 C CA . LYS A 1 65 ? -17.786 6.229 13.964 1.00 97.12 65 LYS A CA 1
ATOM 495 C C . LYS A 1 65 ? -18.170 6.522 15.417 1.00 97.12 65 LYS A C 1
ATOM 497 O O . LYS A 1 65 ? -17.662 7.475 15.983 1.00 97.12 65 LYS A O 1
ATOM 502 N N . TYR A 1 66 ? -18.973 5.663 16.049 1.00 96.75 66 TYR A N 1
ATOM 503 C CA . TYR A 1 66 ? -19.406 5.819 17.453 1.00 96.75 66 TYR A CA 1
ATOM 504 C C . TYR A 1 66 ? -18.247 6.117 18.428 1.00 96.75 66 TYR A C 1
ATOM 506 O O . TYR A 1 66 ? -18.368 6.926 19.335 1.00 96.75 66 TYR A O 1
ATOM 514 N N . SER A 1 67 ? -17.081 5.511 18.191 1.00 96.38 67 SER A N 1
ATOM 515 C CA . SER A 1 67 ? -15.875 5.701 19.004 1.00 96.38 67 SER A CA 1
ATOM 516 C C . SER A 1 67 ? -15.157 7.046 18.806 1.00 96.38 67 SER A C 1
ATOM 518 O O . SER A 1 67 ? -14.134 7.252 19.446 1.00 96.38 67 SER A O 1
ATOM 520 N N . ASP A 1 68 ? -15.586 7.915 17.880 1.00 94.19 68 ASP A N 1
ATOM 521 C CA . ASP A 1 68 ? -14.903 9.194 17.607 1.00 94.19 68 ASP A CA 1
ATOM 522 C C . ASP A 1 68 ? -14.896 10.109 18.841 1.00 94.19 68 ASP A C 1
ATOM 524 O O . ASP A 1 68 ? -13.872 10.727 19.116 1.00 94.19 68 ASP A O 1
ATOM 528 N N . ASN A 1 69 ? -15.965 10.085 19.644 1.00 95.19 69 ASN A N 1
ATOM 529 C CA . ASN A 1 69 ? -16.080 10.866 20.882 1.00 95.19 69 ASN A CA 1
ATOM 530 C C . ASN A 1 69 ? -15.075 10.435 21.964 1.00 95.19 69 ASN A C 1
ATOM 532 O O . ASN A 1 69 ? -14.754 11.211 22.854 1.00 95.19 69 ASN A O 1
ATOM 536 N N . LEU A 1 70 ? -14.575 9.197 21.890 1.00 97.19 70 LEU A N 1
ATOM 537 C CA . LEU A 1 70 ? -13.650 8.628 22.874 1.00 97.19 70 LEU A CA 1
ATOM 538 C C . LEU A 1 70 ? -12.175 8.876 22.513 1.00 97.19 70 LEU A C 1
ATOM 540 O O . LEU A 1 70 ? -11.283 8.484 23.261 1.00 97.19 70 LEU A O 1
ATOM 544 N N . ILE A 1 71 ? -11.883 9.469 21.349 1.00 95.50 71 ILE A N 1
ATOM 545 C CA . ILE A 1 71 ? -10.508 9.675 20.876 1.00 95.50 71 ILE A CA 1
ATOM 546 C C . ILE A 1 71 ? -10.072 11.107 21.167 1.00 95.50 71 ILE A C 1
ATOM 548 O O . ILE A 1 71 ? -10.453 12.031 20.458 1.00 95.50 71 ILE A O 1
ATOM 552 N N . LEU A 1 72 ? -9.186 11.269 22.151 1.00 95.19 72 LEU A N 1
ATOM 553 C CA . LEU A 1 72 ? -8.670 12.582 22.544 1.00 95.19 72 LEU A CA 1
ATOM 554 C C . LEU A 1 72 ? -7.645 13.137 21.544 1.00 95.19 72 LEU A C 1
ATOM 556 O O . LEU A 1 72 ? -7.652 14.317 21.211 1.00 95.19 72 LEU A O 1
ATOM 560 N N . ARG A 1 73 ? -6.740 12.286 21.043 1.00 95.31 73 ARG A N 1
ATOM 561 C CA . ARG A 1 73 ? -5.698 12.692 20.091 1.00 95.31 73 ARG A CA 1
ATOM 562 C C . ARG A 1 73 ? -5.391 11.581 19.103 1.00 95.31 73 ARG A C 1
ATOM 564 O O . ARG A 1 73 ? -5.402 10.395 19.425 1.00 95.31 73 ARG A O 1
ATOM 571 N N . ARG A 1 74 ? -5.063 11.970 17.873 1.00 93.25 74 ARG A N 1
ATOM 572 C CA . ARG A 1 74 ? -4.574 11.040 16.855 1.00 93.25 74 ARG A CA 1
ATOM 573 C C . ARG A 1 74 ? -3.112 10.670 17.128 1.00 93.25 74 ARG A C 1
ATOM 575 O O . ARG A 1 74 ? -2.322 11.513 17.541 1.00 93.25 74 ARG A O 1
ATOM 582 N N . ARG A 1 75 ? -2.737 9.424 16.827 1.00 94.31 75 ARG A N 1
ATOM 583 C CA . ARG A 1 75 ? -1.335 8.986 16.813 1.00 94.31 75 ARG A CA 1
ATOM 584 C C . ARG A 1 75 ? -0.525 9.830 15.820 1.00 94.31 75 ARG A C 1
ATOM 586 O O . ARG A 1 75 ? -0.904 9.918 14.648 1.00 94.31 75 ARG A O 1
ATOM 593 N N . THR A 1 76 ? 0.575 10.409 16.292 1.00 91.94 76 THR A N 1
ATOM 594 C CA . THR A 1 76 ? 1.612 11.021 15.457 1.00 91.94 76 THR A CA 1
ATOM 595 C C . THR A 1 76 ? 2.395 9.921 14.743 1.00 91.94 76 THR A C 1
ATOM 597 O O . THR A 1 76 ? 2.586 8.828 15.286 1.00 91.94 76 THR A O 1
ATOM 600 N N . LYS A 1 77 ? 2.740 10.173 13.481 1.00 71.38 77 LYS A N 1
ATOM 601 C CA . LYS A 1 77 ? 3.596 9.286 12.694 1.00 71.38 77 LYS A CA 1
ATOM 602 C C . LYS A 1 77 ? 5.037 9.725 12.819 1.00 71.38 77 LYS A C 1
ATOM 604 O O . LYS A 1 77 ? 5.230 10.955 12.893 1.00 71.38 77 LYS A O 1
#

Foldseek 3Di:
DPPDDLPDPVSCVVVVDDDDDDLCPADCLQAVNHDDDDRDDSPDPADADSVGHGPPDDDPDDPDDPCPVVDPDDDDD

Radius of gyration: 18.33 Å; Cα contacts (8 Å, |Δi|>4): 61; chains: 1; bounding box: 37×33×45 Å